Protein AF-A0A7S0IVX1-F1 (afdb_monomer_lite)

Secondary structure (DSSP, 8-state):
--PPPPPPP-----------------------TTTHHHHHHHHHHHHHHHHHHHHHHHTT--S-BPPP-TTTSSHHHHHHHHHTT-SBEEEEEEEHHHHTSHHHHHHH--TTTT-TTT-SEEEEEE--

pLDDT: mean 77.35, std 22.61, range [34.03, 96.38]

Sequence (128 aa):
DRVRPKLHARSKPHAPVISSTAGPIQAHASDSMCDRDCDSAEERRQEAAARSSAFWERLGRPRTVLAPMIDQSELPFRMLCRRHGAALAVTPMFHAKHFIEPGYREANWSLLDGSAPDRPLLVQFAAN

InterPro domains:
  IPR013785 Aldolase-type TIM barrel [G3DSA:3.20.20.70] (61-128)
  IPR035587 DUS-like, FMN-binding domain [PF01207] (66-127)

Foldseek 3Di:
DDDDDDDDDDDDDDDDDDDDDDDDPPPDDPPPPDCPVVVVVVVVVVVVVVVVVVVCVVLVVFPAEADADAPQQAPVNLLVVVVVRRSEYEAHEAAPVCCVPPVSVPVRPDPCDPPPSNPPYHYHYDDD

Structure (mmCIF, N/CA/C/O backbone):
data_AF-A0A7S0IVX1-F1
#
_entry.id   AF-A0A7S0IVX1-F1
#
loop_
_atom_site.group_PDB
_atom_site.id
_atom_site.type_symbol
_atom_site.label_atom_id
_atom_site.label_alt_id
_atom_site.label_comp_id
_atom_site.label_asym_id
_atom_site.label_entity_id
_atom_site.label_seq_id
_atom_site.pdbx_PDB_ins_code
_atom_site.Cartn_x
_atom_site.Cartn_y
_atom_site.Cartn_z
_atom_site.occupancy
_atom_site.B_iso_or_equiv
_atom_site.auth_seq_id
_atom_site.auth_comp_id
_atom_site.auth_asym_id
_atom_site.auth_atom_id
_atom_site.pdbx_PDB_model_num
ATOM 1 N N . ASP A 1 1 ? -45.302 -2.102 29.078 1.00 45.59 1 ASP A N 1
ATOM 2 C CA . ASP A 1 1 ? -44.841 -2.991 30.161 1.00 45.59 1 ASP A CA 1
ATOM 3 C C . ASP A 1 1 ? -43.453 -3.575 29.937 1.00 45.59 1 ASP A C 1
ATOM 5 O O . ASP A 1 1 ? -43.306 -4.540 29.200 1.00 45.59 1 ASP A O 1
ATOM 9 N N . ARG A 1 2 ? -42.435 -2.978 30.573 1.00 43.91 2 ARG A N 1
ATOM 10 C CA . ARG A 1 2 ? -41.359 -3.646 31.342 1.00 43.91 2 ARG A CA 1
ATOM 11 C C . ARG A 1 2 ? -40.335 -2.591 31.761 1.00 43.91 2 ARG A C 1
ATOM 13 O O . ARG A 1 2 ? -39.388 -2.262 31.054 1.00 43.91 2 ARG A O 1
ATOM 20 N N . VAL A 1 3 ? -40.613 -2.030 32.931 1.00 49.16 3 VAL A N 1
ATOM 21 C CA . VAL A 1 3 ? -39.803 -1.069 33.677 1.00 49.16 3 VAL A CA 1
ATOM 22 C C . VAL A 1 3 ? -38.504 -1.750 34.131 1.00 49.16 3 VAL A C 1
ATOM 24 O O . VAL A 1 3 ? -38.549 -2.802 34.765 1.00 49.16 3 VAL A O 1
ATOM 27 N N . ARG A 1 4 ? -37.340 -1.165 33.812 1.00 49.28 4 ARG A N 1
ATOM 28 C CA . ARG A 1 4 ? -36.043 -1.562 34.394 1.00 49.28 4 ARG A CA 1
ATOM 29 C C . ARG A 1 4 ? -35.913 -0.941 35.794 1.00 49.28 4 ARG A C 1
ATOM 31 O O . ARG A 1 4 ? -36.167 0.258 35.919 1.00 49.28 4 ARG A O 1
ATOM 38 N N . PRO A 1 5 ? -35.503 -1.681 36.838 1.00 50.19 5 PRO A N 1
ATOM 39 C CA . PRO A 1 5 ? -35.317 -1.095 38.159 1.00 50.19 5 PRO A CA 1
ATOM 40 C C . PRO A 1 5 ? -33.993 -0.317 38.255 1.00 50.19 5 PRO A C 1
ATOM 42 O O . PRO A 1 5 ? -32.952 -0.749 37.760 1.00 50.19 5 PRO A O 1
ATOM 45 N N . LYS A 1 6 ? -34.059 0.854 38.900 1.00 42.94 6 LYS A N 1
ATOM 46 C CA . LYS A 1 6 ? -32.942 1.761 39.205 1.00 42.94 6 LYS A CA 1
ATOM 47 C C . LYS A 1 6 ? -32.032 1.157 40.287 1.00 42.94 6 LYS A C 1
ATOM 49 O O . LYS A 1 6 ? -32.485 0.951 41.415 1.00 42.94 6 LYS A O 1
ATOM 54 N N . LEU A 1 7 ? -30.748 0.938 39.983 1.00 46.53 7 LEU A N 1
ATOM 55 C CA . LEU A 1 7 ? -29.731 0.655 41.003 1.00 46.53 7 LEU A CA 1
ATOM 56 C C . LEU A 1 7 ? -29.405 1.948 41.762 1.00 46.53 7 LEU A C 1
ATOM 58 O O . LEU A 1 7 ? -28.978 2.938 41.171 1.00 46.53 7 LEU A O 1
ATOM 62 N N . HIS A 1 8 ? -29.639 1.931 43.070 1.00 42.38 8 HIS A N 1
ATOM 63 C CA . HIS A 1 8 ? -29.362 3.039 43.975 1.00 42.38 8 HIS A CA 1
ATOM 64 C C . HIS A 1 8 ? -27.888 3.028 44.396 1.00 42.38 8 HIS A C 1
ATOM 66 O O . HIS A 1 8 ? -27.351 1.995 44.798 1.00 42.38 8 HIS A O 1
ATOM 72 N N . ALA A 1 9 ? -27.259 4.200 44.315 1.00 42.28 9 ALA A N 1
ATOM 73 C CA . ALA A 1 9 ? -25.923 4.479 44.818 1.00 42.28 9 ALA A CA 1
ATOM 74 C C . ALA A 1 9 ? -25.837 4.221 46.332 1.00 42.28 9 ALA A C 1
ATOM 76 O O . ALA A 1 9 ? -26.693 4.677 47.091 1.00 42.28 9 ALA A O 1
ATOM 77 N N . ARG A 1 10 ? -24.782 3.529 46.779 1.00 43.00 10 ARG A N 1
ATOM 78 C CA . ARG A 1 10 ? -24.405 3.460 48.195 1.00 43.00 10 ARG A CA 1
ATOM 79 C C . ARG A 1 10 ? -23.139 4.272 48.442 1.00 43.00 10 ARG A C 1
ATOM 81 O O . ARG A 1 10 ? -22.130 4.124 47.760 1.00 43.00 10 ARG A O 1
ATOM 88 N N . SER A 1 11 ? -23.270 5.154 49.421 1.00 39.25 11 SER A N 1
ATOM 89 C CA . SER A 1 11 ? -22.302 6.090 49.973 1.00 39.25 11 SER A CA 1
ATOM 90 C C . SER A 1 11 ? -21.151 5.401 50.713 1.00 39.25 11 SER A C 1
ATOM 92 O O . SER A 1 11 ? -21.328 4.363 51.347 1.00 39.25 11 SER A O 1
ATOM 94 N N . LYS A 1 12 ? -19.982 6.047 50.655 1.00 48.50 12 LYS A N 1
ATOM 95 C CA . LYS A 1 12 ? -18.740 5.737 51.383 1.00 48.50 12 LYS A CA 1
ATOM 96 C C . LYS A 1 12 ? -18.936 5.710 52.910 1.00 48.50 12 LYS A C 1
ATOM 98 O O . LYS A 1 12 ? -19.728 6.503 53.417 1.00 48.50 12 LYS A O 1
ATOM 103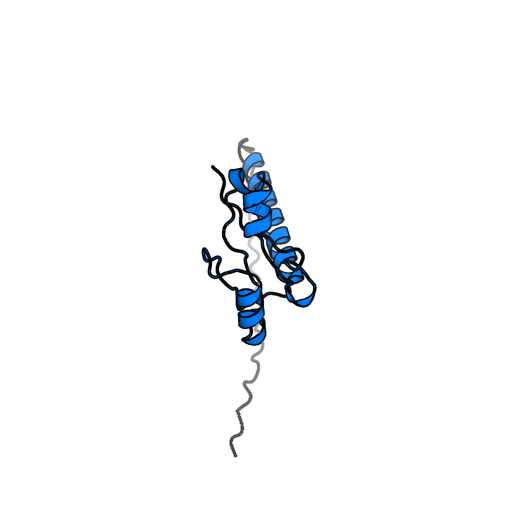 N N . PRO A 1 13 ? -18.099 4.960 53.642 1.00 42.59 13 PRO A N 1
ATOM 104 C CA . PRO A 1 13 ? -17.670 5.354 54.984 1.00 42.59 13 PRO A CA 1
ATOM 105 C C . PRO A 1 13 ? -16.184 5.766 55.032 1.00 42.59 13 PRO A C 1
ATOM 107 O O . PRO A 1 13 ? -15.341 5.236 54.312 1.00 42.59 13 PRO A O 1
ATOM 110 N N . HIS A 1 14 ? -15.895 6.753 55.881 1.00 34.03 14 HIS A N 1
ATOM 111 C CA . HIS A 1 14 ? -14.601 7.403 56.108 1.00 34.03 14 HIS A CA 1
ATOM 112 C C . HIS A 1 14 ? -13.876 6.774 57.323 1.00 34.03 14 HIS A C 1
ATOM 114 O O . HIS A 1 14 ? -14.511 6.625 58.358 1.00 34.03 14 HIS A O 1
ATOM 120 N N . ALA A 1 15 ? -12.575 6.478 57.155 1.00 40.19 15 ALA A N 1
ATOM 121 C CA . ALA A 1 15 ? -11.425 6.389 58.092 1.00 40.19 15 ALA A CA 1
ATOM 122 C C . ALA A 1 15 ? -11.531 5.681 59.475 1.00 40.19 15 ALA A C 1
ATOM 124 O O . ALA A 1 15 ? -12.521 5.786 60.190 1.00 40.19 15 ALA A O 1
ATOM 125 N N . PRO A 1 16 ? -10.409 5.087 59.934 1.00 42.06 16 PRO A N 1
ATOM 126 C CA . PRO A 1 16 ? -9.625 5.835 60.921 1.00 42.06 16 PRO A CA 1
ATOM 127 C C . PRO A 1 16 ? -8.146 6.018 60.552 1.00 42.06 16 PRO A C 1
ATOM 129 O O . PRO A 1 16 ? -7.517 5.206 59.879 1.00 42.06 16 PRO A O 1
ATOM 132 N N . VAL A 1 17 ? -7.622 7.141 61.037 1.00 43.84 17 VAL A N 1
ATOM 133 C CA . VAL A 1 17 ? -6.219 7.551 61.048 1.00 43.84 17 VAL A CA 1
ATOM 134 C C . VAL A 1 17 ? -5.459 6.674 62.044 1.00 43.84 17 VAL A C 1
ATOM 136 O O . VAL A 1 17 ? -5.821 6.634 63.217 1.00 43.84 17 VAL A O 1
ATOM 139 N N . ILE A 1 18 ? -4.390 6.014 61.600 1.00 38.53 18 ILE A N 1
ATOM 140 C CA . ILE A 1 18 ? -3.355 5.470 62.485 1.00 38.53 18 ILE A CA 1
ATOM 141 C C . ILE A 1 18 ? -2.059 6.239 62.237 1.00 38.53 18 ILE A C 1
ATOM 143 O O . ILE A 1 18 ? -1.358 6.032 61.250 1.00 38.53 18 ILE A O 1
ATOM 147 N N . SER A 1 19 ? -1.768 7.176 63.137 1.00 39.25 19 SER A N 1
ATOM 148 C CA . SER A 1 19 ? -0.448 7.779 63.277 1.00 39.25 19 SER A CA 1
ATOM 149 C C . SER A 1 19 ? 0.484 6.745 63.906 1.00 39.25 19 SER A C 1
ATOM 151 O O . SER A 1 19 ? 0.295 6.374 65.065 1.00 39.25 19 SER A O 1
ATOM 153 N N . SER A 1 20 ? 1.491 6.286 63.169 1.00 37.59 20 SER A N 1
ATOM 154 C CA . SER A 1 20 ? 2.611 5.547 63.749 1.00 37.59 20 SER A CA 1
ATOM 155 C C . SER A 1 20 ? 3.906 6.223 63.333 1.00 37.59 20 SER A C 1
ATOM 157 O O . SER A 1 20 ? 4.307 6.218 62.172 1.00 37.59 20 SER A O 1
ATOM 159 N N . THR A 1 21 ? 4.498 6.888 64.313 1.00 40.59 21 THR A N 1
ATOM 160 C CA . THR A 1 21 ? 5.779 7.570 64.256 1.00 40.59 21 THR A CA 1
ATOM 161 C C . THR A 1 21 ? 6.895 6.525 64.237 1.00 40.59 21 THR A C 1
ATOM 163 O O . THR A 1 21 ? 7.156 5.880 65.248 1.00 40.59 21 THR A O 1
ATOM 166 N N . ALA A 1 22 ? 7.586 6.385 63.110 1.00 38.44 22 ALA A N 1
ATOM 167 C CA . ALA A 1 22 ? 8.925 5.807 63.043 1.00 38.44 22 ALA A CA 1
ATOM 168 C C . ALA A 1 22 ? 9.738 6.662 62.059 1.00 38.44 22 ALA A C 1
ATOM 170 O O . ALA A 1 22 ? 9.265 6.966 60.968 1.00 38.44 22 ALA A O 1
ATOM 171 N N . GLY A 1 23 ? 10.889 7.159 62.517 1.00 34.25 23 GLY A N 1
ATOM 172 C CA . GLY A 1 23 ? 11.649 8.256 61.912 1.00 34.25 23 GLY A CA 1
ATOM 173 C C . GLY A 1 23 ? 12.213 8.014 60.502 1.00 34.25 23 GLY A C 1
ATOM 174 O O . GLY A 1 23 ? 12.046 6.944 59.918 1.00 34.25 23 GLY A O 1
ATOM 175 N N . PRO A 1 24 ? 12.907 9.023 59.945 1.00 38.12 24 PRO A N 1
ATOM 176 C CA . PRO A 1 24 ? 13.450 8.969 58.598 1.00 38.12 24 PRO A CA 1
ATOM 177 C C . PRO A 1 24 ? 14.660 8.035 58.573 1.00 38.12 24 PRO A C 1
ATOM 179 O O . PRO A 1 24 ? 15.764 8.415 58.959 1.00 38.12 24 PRO A O 1
ATOM 182 N N . ILE A 1 25 ? 14.471 6.811 58.087 1.00 39.22 25 ILE A N 1
ATOM 183 C CA . ILE A 1 25 ? 15.598 6.030 57.586 1.00 39.22 25 ILE A CA 1
ATOM 184 C C . ILE A 1 25 ? 15.909 6.612 56.213 1.00 39.22 25 ILE A C 1
ATOM 186 O O . ILE A 1 25 ? 15.217 6.355 55.230 1.00 39.22 25 ILE A O 1
ATOM 190 N N . GLN A 1 26 ? 16.921 7.475 56.182 1.00 35.84 26 GLN A N 1
ATOM 191 C CA . GLN A 1 26 ? 17.546 7.923 54.950 1.00 35.84 26 GLN A CA 1
ATOM 192 C C . GLN A 1 26 ? 18.038 6.683 54.194 1.00 35.84 26 GLN A C 1
ATOM 194 O O . GLN A 1 26 ? 19.019 6.054 54.592 1.00 35.84 26 GLN A O 1
ATOM 199 N N . ALA A 1 27 ? 17.350 6.330 53.109 1.00 36.09 27 ALA A N 1
ATOM 200 C CA . ALA A 1 27 ? 17.910 5.478 52.074 1.00 36.09 27 ALA A CA 1
ATOM 201 C C . ALA A 1 27 ? 18.996 6.299 51.369 1.00 36.09 27 ALA A C 1
ATOM 203 O O . ALA A 1 27 ? 18.730 7.068 50.447 1.00 36.09 27 ALA A O 1
ATOM 204 N N . HIS A 1 28 ? 20.215 6.208 51.897 1.00 37.34 28 HIS A N 1
ATOM 205 C CA . HIS A 1 28 ? 21.405 6.718 51.235 1.00 37.34 28 HIS A CA 1
ATOM 206 C C . HIS A 1 28 ? 21.650 5.906 49.967 1.00 37.34 28 HIS A C 1
ATOM 208 O O . HIS A 1 28 ? 21.556 4.678 49.965 1.00 37.34 28 HIS A O 1
ATOM 214 N N . ALA A 1 29 ? 21.910 6.641 48.891 1.00 52.09 29 ALA A N 1
ATOM 215 C CA . ALA A 1 29 ? 22.062 6.157 47.536 1.00 52.09 29 ALA A CA 1
ATOM 216 C C . ALA A 1 29 ? 23.086 5.019 47.424 1.00 52.09 29 ALA A C 1
ATOM 218 O O . ALA A 1 29 ? 24.231 5.137 47.857 1.00 52.09 29 ALA A O 1
ATOM 219 N N . SER A 1 30 ? 22.694 3.968 46.714 1.00 39.97 30 SER A N 1
ATOM 220 C CA . SER A 1 30 ? 23.598 3.361 45.744 1.00 39.97 30 SER A CA 1
ATOM 221 C C . SER A 1 30 ? 22.913 3.499 44.393 1.00 39.97 30 SER A C 1
ATOM 223 O O . SER A 1 30 ? 22.110 2.669 43.989 1.00 39.97 30 SER A O 1
ATOM 225 N N . ASP A 1 31 ? 23.188 4.637 43.757 1.00 50.56 31 ASP A N 1
ATOM 226 C CA . ASP A 1 31 ? 22.926 4.902 42.345 1.00 50.56 31 ASP A CA 1
ATOM 227 C C . ASP A 1 31 ? 23.758 3.889 41.539 1.00 50.56 31 ASP A C 1
ATOM 229 O O . ASP A 1 31 ? 24.900 4.137 41.138 1.00 50.56 31 ASP A O 1
ATOM 233 N N . SER A 1 32 ? 23.235 2.671 41.396 1.00 47.94 32 SER A N 1
ATOM 234 C CA . SER A 1 32 ? 23.831 1.651 40.550 1.00 47.94 32 SER A CA 1
ATOM 235 C C . SER A 1 32 ? 23.476 1.981 39.112 1.00 47.94 32 SER A C 1
ATOM 237 O O . SER A 1 32 ? 22.379 1.728 38.629 1.00 47.94 32 SER A O 1
ATOM 239 N N . MET A 1 33 ? 24.447 2.594 38.455 1.00 48.16 33 MET A N 1
ATOM 240 C CA . MET A 1 33 ? 24.542 2.884 37.036 1.00 48.16 33 MET A CA 1
ATOM 241 C C . MET A 1 33 ? 24.134 1.691 36.141 1.00 48.16 33 MET A C 1
ATOM 243 O O . MET A 1 33 ? 24.993 0.973 35.640 1.00 48.16 33 MET A O 1
ATOM 247 N N . CYS A 1 34 ? 22.833 1.494 35.912 1.00 45.56 34 CYS A N 1
ATOM 248 C CA . CYS A 1 34 ? 22.291 0.787 34.740 1.00 45.56 34 CYS A CA 1
ATOM 249 C C . CYS A 1 34 ? 20.863 1.214 34.325 1.00 45.56 34 CYS A C 1
ATOM 251 O O . CYS A 1 34 ? 20.390 0.775 33.281 1.00 45.56 34 CYS A O 1
ATOM 253 N N . ASP A 1 35 ? 20.201 2.126 35.045 1.00 49.03 35 ASP A N 1
ATOM 254 C CA . ASP A 1 35 ? 18.784 2.443 34.784 1.00 49.03 35 ASP A CA 1
ATOM 255 C C . ASP A 1 35 ? 18.526 3.470 33.660 1.00 49.03 35 ASP A C 1
ATOM 257 O O . ASP A 1 35 ? 17.411 3.567 33.150 1.00 49.03 35 ASP A O 1
ATOM 261 N N . ARG A 1 36 ? 19.550 4.201 33.191 1.00 49.44 36 ARG A N 1
ATOM 262 C CA . ARG A 1 36 ? 19.373 5.266 32.175 1.00 49.44 36 ARG A CA 1
ATOM 263 C C . ARG A 1 36 ? 19.057 4.761 30.764 1.00 49.44 36 ARG A C 1
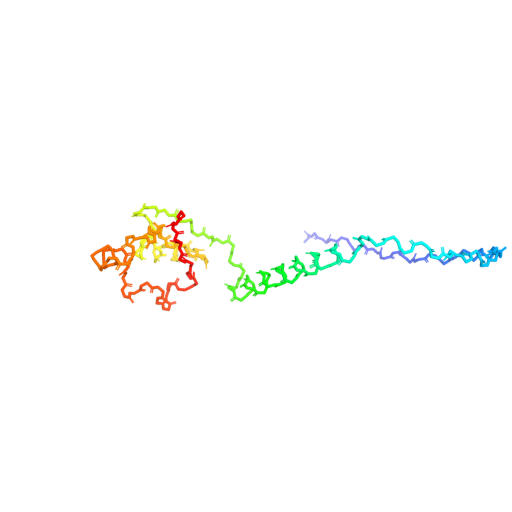ATOM 265 O O . ARG A 1 36 ? 18.378 5.451 30.007 1.00 49.44 36 ARG A O 1
ATOM 272 N N . ASP A 1 37 ? 19.509 3.563 30.404 1.00 53.78 37 ASP A N 1
ATOM 273 C CA . ASP A 1 37 ? 19.223 3.001 29.078 1.00 53.78 37 ASP A CA 1
ATOM 274 C C . ASP A 1 37 ? 17.781 2.470 28.983 1.00 53.78 37 ASP A C 1
ATOM 276 O O . ASP A 1 37 ? 17.175 2.506 27.907 1.00 53.78 37 ASP A O 1
ATOM 280 N N . CYS A 1 38 ? 17.217 2.039 30.117 1.00 51.97 38 CYS A N 1
ATOM 281 C CA . CYS A 1 38 ? 15.856 1.520 30.244 1.00 51.97 38 CYS A CA 1
ATOM 282 C C . CYS A 1 38 ? 14.799 2.602 29.969 1.00 51.97 38 CYS A C 1
ATOM 284 O O . CYS A 1 38 ? 13.918 2.382 29.133 1.00 51.97 38 CYS A O 1
ATOM 286 N N . ASP A 1 39 ? 14.945 3.785 30.577 1.00 62.53 39 ASP A N 1
ATOM 287 C CA . ASP A 1 39 ? 14.012 4.906 30.384 1.00 62.53 39 ASP A CA 1
ATOM 288 C C . ASP A 1 39 ? 13.957 5.343 28.918 1.00 62.53 39 ASP A C 1
ATOM 290 O O . ASP A 1 39 ? 12.883 5.436 28.327 1.00 62.53 39 ASP A O 1
ATOM 294 N N . SER A 1 40 ? 15.116 5.472 28.264 1.00 74.25 40 SER A N 1
ATOM 295 C CA . SER A 1 40 ? 15.163 5.866 26.851 1.00 74.25 40 SER A CA 1
ATOM 296 C C . SER A 1 40 ? 14.483 4.850 25.923 1.00 74.25 40 SER A C 1
ATOM 298 O O . SER A 1 40 ? 13.949 5.202 24.869 1.00 74.25 40 SER A O 1
ATOM 300 N N . ALA A 1 41 ? 14.543 3.553 26.247 1.00 81.81 41 ALA A N 1
ATOM 301 C CA . ALA A 1 41 ? 13.901 2.507 25.458 1.00 81.81 41 ALA A CA 1
ATOM 302 C C . ALA A 1 41 ? 12.378 2.528 25.639 1.00 81.81 41 ALA A C 1
ATOM 304 O O . ALA A 1 41 ? 11.649 2.342 24.663 1.00 81.81 41 ALA A O 1
ATOM 305 N N . GLU A 1 42 ? 11.903 2.782 26.857 1.00 84.75 42 GLU A N 1
ATOM 306 C CA . GLU A 1 42 ? 10.479 2.850 27.169 1.00 84.75 42 GLU A CA 1
ATOM 307 C C . GLU A 1 42 ? 9.828 4.124 26.619 1.00 84.75 42 GLU A C 1
ATOM 309 O O . GLU A 1 42 ? 8.782 4.046 25.975 1.00 84.75 42 GLU A O 1
ATOM 314 N N . GLU A 1 43 ? 10.488 5.275 26.735 1.00 87.31 43 GLU A N 1
ATOM 315 C CA . GLU A 1 43 ? 10.058 6.535 26.117 1.00 87.31 43 GLU A CA 1
ATOM 316 C C . GLU A 1 43 ? 9.907 6.394 24.595 1.00 87.31 43 GLU A C 1
ATOM 318 O O . GLU A 1 43 ? 8.878 6.764 24.026 1.00 87.31 43 GLU A O 1
ATOM 323 N N . ARG A 1 44 ? 10.878 5.754 23.924 1.00 88.62 44 ARG A N 1
ATOM 324 C CA . ARG A 1 44 ? 10.802 5.459 22.480 1.00 88.62 44 ARG A CA 1
ATOM 325 C C . ARG A 1 44 ? 9.610 4.569 22.126 1.00 88.62 44 ARG A C 1
ATOM 327 O O . ARG A 1 44 ? 8.990 4.765 21.078 1.00 88.62 44 ARG A O 1
ATOM 334 N N . ARG A 1 45 ? 9.272 3.588 22.972 1.00 89.44 45 ARG A N 1
ATOM 335 C CA . ARG A 1 45 ? 8.075 2.749 22.780 1.00 89.44 45 ARG A CA 1
ATOM 336 C C . ARG A 1 45 ? 6.799 3.559 22.957 1.00 89.44 45 ARG A C 1
ATOM 338 O O . ARG A 1 45 ? 5.8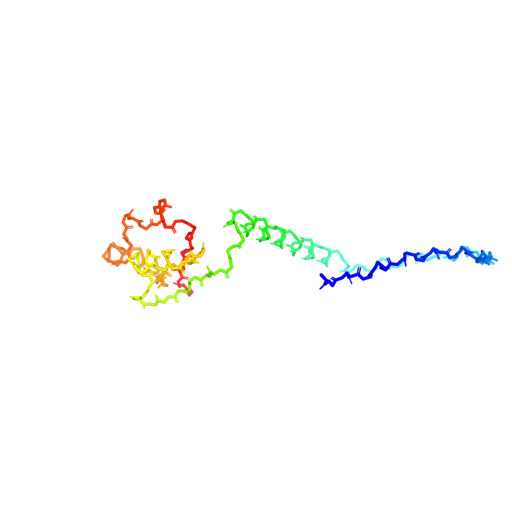98 3.425 22.131 1.00 89.44 45 ARG A O 1
ATOM 345 N N . GLN A 1 46 ? 6.727 4.402 23.986 1.00 91.19 46 GLN A N 1
ATOM 346 C CA . GLN A 1 46 ? 5.578 5.269 24.248 1.00 91.19 46 GLN A CA 1
ATOM 347 C C . GLN A 1 46 ? 5.352 6.252 23.097 1.00 91.19 46 GLN A C 1
ATOM 349 O O . GLN A 1 46 ? 4.226 6.387 22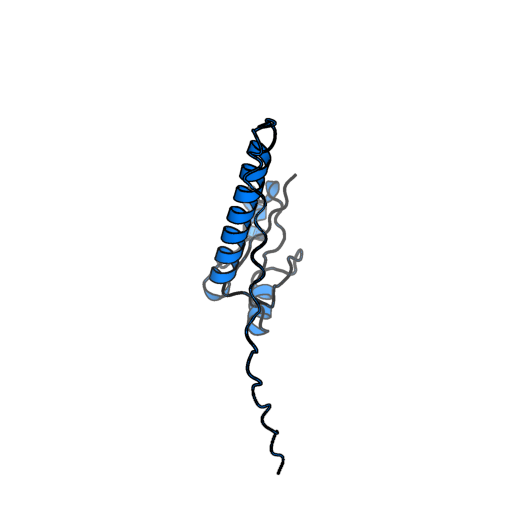.616 1.00 91.19 46 GLN A O 1
ATOM 354 N N . GLU A 1 47 ? 6.418 6.861 22.579 1.00 93.38 47 GLU A N 1
ATOM 355 C CA . GLU A 1 47 ? 6.351 7.738 21.412 1.00 93.38 47 GLU A CA 1
ATOM 356 C C . GLU A 1 47 ? 5.903 6.973 20.156 1.00 93.38 47 GLU A C 1
ATOM 358 O O . GLU A 1 47 ? 4.996 7.410 19.442 1.00 93.38 47 GLU A O 1
ATOM 363 N N . ALA A 1 48 ? 6.472 5.790 19.893 1.00 92.12 48 ALA A N 1
ATOM 364 C CA . ALA A 1 48 ? 6.076 4.956 18.759 1.00 92.12 48 ALA A CA 1
ATOM 365 C C . ALA A 1 48 ? 4.608 4.502 18.851 1.00 92.12 48 ALA A C 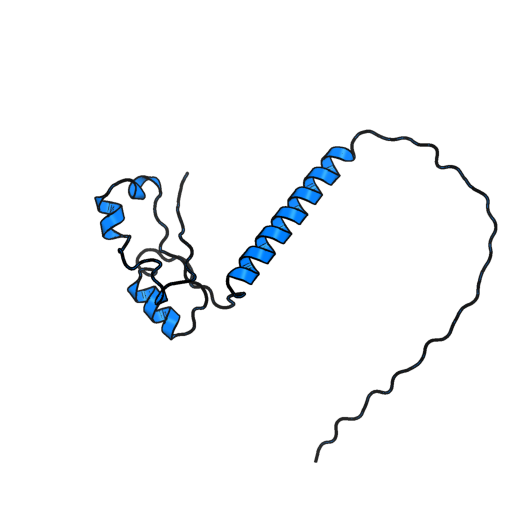1
ATOM 367 O O . ALA A 1 48 ? 3.901 4.489 17.836 1.00 92.12 48 ALA A O 1
ATOM 368 N N . ALA A 1 49 ? 4.129 4.172 20.052 1.00 92.88 49 ALA A N 1
ATOM 369 C CA . ALA A 1 49 ? 2.740 3.815 20.312 1.00 92.88 49 ALA A CA 1
ATOM 370 C C . ALA A 1 49 ? 1.807 5.017 20.107 1.00 92.88 49 ALA A C 1
ATOM 372 O O . ALA A 1 49 ? 0.803 4.895 19.402 1.00 92.88 49 ALA A O 1
ATOM 373 N N . ALA A 1 50 ? 2.167 6.192 20.634 1.00 94.69 50 ALA A N 1
ATOM 374 C CA . ALA A 1 50 ? 1.418 7.430 20.433 1.00 94.69 50 ALA A CA 1
ATOM 375 C C . ALA A 1 50 ? 1.334 7.801 18.945 1.00 94.69 50 ALA A C 1
ATOM 377 O O . ALA A 1 50 ? 0.251 8.111 18.444 1.00 94.69 50 ALA A O 1
ATOM 378 N N . ARG A 1 51 ? 2.445 7.678 18.205 1.00 95.81 51 ARG A N 1
ATOM 379 C CA . ARG A 1 51 ? 2.502 7.915 16.756 1.00 95.81 51 ARG A CA 1
ATOM 380 C C . ARG A 1 51 ? 1.610 6.949 15.981 1.00 95.81 51 ARG A C 1
ATOM 382 O O . ARG A 1 51 ? 0.875 7.372 15.090 1.00 95.81 51 ARG A O 1
ATOM 389 N N . SER A 1 52 ? 1.661 5.663 16.323 1.00 94.56 52 SER A N 1
ATOM 390 C CA . SER A 1 52 ? 0.848 4.627 15.674 1.00 94.56 52 SER A CA 1
ATOM 391 C C . SER A 1 52 ? -0.644 4.835 15.948 1.00 94.56 52 SER A C 1
ATOM 393 O O . SER A 1 52 ? -1.459 4.764 15.029 1.00 94.56 52 SER A O 1
ATOM 395 N N . SER A 1 53 ? -0.995 5.171 17.192 1.00 94.69 53 SER A N 1
ATOM 396 C CA . SER A 1 53 ? -2.363 5.496 17.602 1.00 94.69 53 SER A CA 1
ATOM 397 C C . SER A 1 53 ? -2.897 6.723 16.855 1.00 94.69 53 SER A C 1
ATOM 399 O O . SER A 1 53 ? -3.936 6.648 16.202 1.00 94.69 53 SER A O 1
ATOM 401 N N . ALA A 1 54 ? -2.139 7.825 16.835 1.00 96.38 54 ALA A N 1
ATOM 402 C CA . ALA A 1 54 ? -2.515 9.045 16.120 1.00 96.38 54 ALA A CA 1
ATOM 403 C C . ALA A 1 54 ? -2.681 8.818 14.606 1.00 96.38 54 ALA A C 1
ATOM 405 O O . ALA A 1 54 ? -3.596 9.362 13.984 1.00 96.38 54 ALA A O 1
ATOM 406 N N . PHE A 1 55 ? -1.825 7.988 14.001 1.00 94.44 55 PHE A N 1
ATOM 407 C CA . PHE A 1 55 ? -1.961 7.598 12.599 1.00 94.44 55 PHE A CA 1
ATOM 408 C C . PHE A 1 55 ? -3.268 6.836 12.340 1.00 94.44 55 PHE A C 1
ATOM 410 O O . PHE A 1 55 ? -3.976 7.146 11.380 1.00 94.44 55 PHE A O 1
ATOM 417 N N . TRP A 1 56 ? -3.607 5.875 13.202 1.00 94.12 56 TRP A N 1
ATOM 418 C CA . TRP A 1 56 ? -4.825 5.077 13.075 1.00 94.12 56 TRP A CA 1
ATOM 419 C C . TRP A 1 56 ? -6.105 5.904 13.255 1.00 94.12 56 TRP A C 1
ATOM 421 O O . TRP A 1 56 ? -7.075 5.724 12.515 1.00 94.12 56 TRP A O 1
ATOM 431 N N . GLU A 1 57 ? -6.086 6.860 14.186 1.00 95.19 57 GLU A N 1
ATOM 432 C CA . GLU A 1 57 ? -7.158 7.842 14.372 1.00 95.19 57 GLU A CA 1
ATOM 433 C C . GLU A 1 57 ? -7.345 8.710 13.119 1.00 95.19 57 GLU A C 1
ATOM 435 O O . GLU A 1 57 ? -8.466 8.873 12.636 1.00 95.19 57 GLU A O 1
ATOM 440 N N . ARG A 1 58 ? -6.249 9.178 12.503 1.00 94.19 58 ARG A N 1
ATOM 441 C CA . ARG A 1 58 ? -6.296 9.972 11.262 1.00 94.19 58 ARG A CA 1
ATOM 442 C C . ARG A 1 58 ? -6.894 9.211 10.074 1.00 94.19 58 ARG A C 1
ATOM 444 O O . ARG A 1 58 ? -7.480 9.833 9.192 1.00 94.19 58 ARG A O 1
ATOM 451 N N . LEU A 1 59 ? -6.760 7.885 10.037 1.00 91.56 59 LEU A N 1
ATOM 452 C CA . LEU A 1 59 ? -7.396 7.034 9.023 1.00 91.56 59 LEU A CA 1
ATOM 453 C C . LEU A 1 59 ? -8.897 6.796 9.271 1.00 91.56 59 LEU A C 1
ATOM 455 O O . LEU A 1 59 ? -9.548 6.155 8.449 1.00 91.56 59 LEU A O 1
ATOM 459 N N . GLY A 1 60 ? -9.454 7.280 10.385 1.00 93.25 60 GLY A N 1
ATOM 460 C CA . GLY A 1 60 ? -10.854 7.065 10.752 1.00 93.25 60 GLY A CA 1
ATOM 461 C C . GLY A 1 60 ? -11.122 5.718 11.429 1.00 93.25 60 GLY A C 1
ATOM 462 O O . GLY A 1 60 ? -12.256 5.243 11.403 1.00 93.25 60 GLY A O 1
ATOM 463 N N . ARG A 1 61 ? -10.097 5.092 12.031 1.00 94.00 61 ARG A N 1
ATOM 464 C CA . ARG A 1 61 ? -10.190 3.815 12.769 1.00 94.00 61 ARG A CA 1
ATOM 465 C C . ARG A 1 61 ? -10.914 2.707 11.975 1.00 94.00 61 ARG A C 1
ATOM 467 O O . ARG A 1 61 ? -11.934 2.177 12.437 1.00 94.00 61 ARG A O 1
ATOM 474 N N . PRO A 1 62 ? -10.426 2.353 10.774 1.00 94.19 62 PRO A N 1
ATOM 475 C CA . PRO A 1 62 ? -11.119 1.415 9.899 1.00 94.19 62 PRO A CA 1
ATOM 476 C C . PRO A 1 62 ? -11.208 0.023 10.543 1.00 94.19 62 PRO A C 1
ATOM 478 O O . PRO A 1 62 ? -10.201 -0.570 10.907 1.00 94.19 62 PRO A O 1
ATOM 481 N N . ARG A 1 63 ? -12.423 -0.521 10.681 1.00 94.00 63 ARG A N 1
ATOM 482 C CA . ARG A 1 63 ? -12.646 -1.859 11.269 1.00 94.00 63 ARG A CA 1
ATOM 483 C C . ARG A 1 63 ? -12.537 -3.001 10.260 1.00 94.00 63 ARG A C 1
ATOM 485 O O . ARG A 1 63 ? -12.233 -4.123 10.647 1.00 94.00 63 ARG A O 1
ATOM 492 N N . THR A 1 64 ? -12.779 -2.704 8.987 1.00 94.81 64 THR A N 1
ATOM 493 C CA . THR A 1 64 ? -12.764 -3.682 7.895 1.00 94.81 64 THR A CA 1
ATOM 494 C C . THR A 1 64 ? -11.618 -3.342 6.956 1.00 94.81 64 THR A C 1
ATOM 496 O O . THR A 1 64 ? -11.674 -2.329 6.252 1.00 94.81 64 THR A O 1
ATOM 499 N N . VAL A 1 65 ? -10.578 -4.172 6.970 1.00 94.69 65 VAL A N 1
ATOM 500 C CA . VAL A 1 65 ? -9.363 -3.985 6.172 1.00 94.69 65 VAL A CA 1
ATOM 501 C C . VAL A 1 65 ? -9.284 -5.090 5.129 1.00 94.69 65 VAL A C 1
ATOM 503 O O . VAL A 1 65 ? -9.390 -6.268 5.462 1.00 94.69 65 VAL A O 1
ATOM 506 N N . LEU A 1 66 ? -9.108 -4.707 3.870 1.00 94.25 66 LEU A N 1
ATOM 507 C CA . LEU A 1 66 ? -8.877 -5.641 2.778 1.00 94.25 66 LEU A CA 1
ATOM 508 C C . LEU A 1 66 ? -7.415 -6.087 2.794 1.00 94.25 66 LEU A C 1
ATOM 510 O O . LEU A 1 66 ? -6.513 -5.250 2.796 1.00 94.25 66 LEU A O 1
ATOM 514 N N . ALA A 1 67 ? -7.198 -7.399 2.828 1.00 93.19 67 ALA A N 1
ATOM 515 C CA . ALA A 1 67 ? -5.866 -7.981 2.849 1.00 93.19 67 ALA A CA 1
ATOM 516 C C . ALA A 1 67 ? -5.151 -7.812 1.493 1.00 93.19 67 ALA A C 1
ATOM 518 O O . ALA A 1 67 ? -5.808 -7.792 0.447 1.00 93.19 67 ALA A O 1
ATOM 519 N N . PRO A 1 68 ? -3.813 -7.721 1.487 1.00 92.88 68 PRO A N 1
ATOM 520 C CA . PRO A 1 68 ? -3.050 -7.779 0.250 1.00 92.88 68 PRO A CA 1
ATOM 521 C C . PRO A 1 68 ? -3.119 -9.193 -0.342 1.00 92.88 68 PRO A C 1
ATOM 523 O O . PRO A 1 68 ? -2.754 -10.169 0.313 1.00 92.88 68 PRO A O 1
ATOM 526 N N . MET A 1 69 ? -3.588 -9.301 -1.583 1.00 90.56 69 MET A N 1
ATOM 527 C CA . MET A 1 69 ? -3.643 -10.542 -2.354 1.00 90.56 69 MET A CA 1
ATOM 528 C C . MET A 1 69 ? -2.972 -10.309 -3.706 1.00 90.56 69 MET A C 1
ATOM 530 O O . MET A 1 69 ? -3.169 -9.268 -4.335 1.00 90.56 69 MET A O 1
ATOM 534 N N . ILE A 1 70 ? -2.172 -11.279 -4.145 1.00 82.62 70 ILE A N 1
ATOM 535 C CA . ILE A 1 70 ? -1.511 -11.255 -5.456 1.00 82.62 70 ILE A CA 1
ATOM 536 C C . ILE A 1 70 ? -2.597 -11.439 -6.528 1.00 82.62 70 ILE A C 1
ATOM 538 O O . ILE A 1 70 ? -3.459 -12.304 -6.374 1.00 82.62 70 ILE A O 1
ATOM 542 N N . ASP A 1 71 ? -2.608 -10.575 -7.545 1.00 80.62 71 ASP A N 1
ATOM 543 C CA . ASP A 1 71 ? -3.566 -10.516 -8.670 1.00 80.62 71 ASP A CA 1
ATOM 544 C C . ASP A 1 71 ? -5.052 -10.298 -8.318 1.00 80.62 71 ASP A C 1
ATOM 546 O O . ASP A 1 71 ? -5.902 -10.184 -9.200 1.00 80.62 71 ASP A O 1
ATOM 550 N N . GLN A 1 72 ? -5.398 -10.219 -7.032 1.00 80.19 72 GLN A N 1
ATOM 551 C CA . GLN A 1 72 ? -6.780 -10.057 -6.567 1.00 80.19 72 GLN A CA 1
ATOM 552 C C . GLN A 1 72 ? -7.001 -8.787 -5.751 1.00 80.19 72 GLN A C 1
ATOM 554 O O . GLN A 1 72 ? -8.117 -8.561 -5.316 1.00 80.19 72 GLN A O 1
ATOM 559 N N . SER A 1 73 ? -5.989 -7.939 -5.561 1.00 87.94 73 SER A N 1
ATOM 560 C CA . SER A 1 73 ? -6.134 -6.647 -4.868 1.00 87.94 73 SER A CA 1
ATOM 561 C C . SER A 1 73 ? -5.946 -5.442 -5.798 1.00 87.94 73 SER A C 1
ATOM 563 O O . SER A 1 73 ? -5.678 -4.336 -5.332 1.00 87.94 73 SER A O 1
ATOM 565 N N . GLU A 1 74 ? -6.122 -5.624 -7.109 1.00 91.75 74 GLU A N 1
ATOM 566 C CA . GLU A 1 74 ? -6.058 -4.540 -8.099 1.00 91.75 74 GLU A CA 1
ATOM 567 C C . GLU A 1 74 ? -7.165 -3.493 -7.903 1.00 91.75 74 GLU A C 1
ATOM 569 O O . GLU A 1 74 ? -8.196 -3.748 -7.267 1.00 91.75 74 GLU A O 1
ATOM 574 N N . LEU A 1 75 ? -6.987 -2.305 -8.490 1.00 92.25 75 LEU A N 1
ATOM 575 C CA . LEU A 1 75 ? -7.931 -1.186 -8.370 1.00 92.25 75 LEU A CA 1
ATOM 576 C C . LEU A 1 75 ? -9.413 -1.578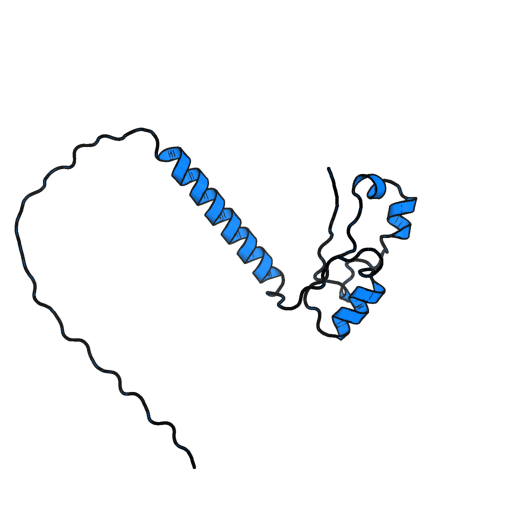 -8.561 1.00 92.25 75 LEU A C 1
ATOM 578 O O . LEU A 1 75 ? -10.224 -1.196 -7.713 1.00 92.25 75 LEU A O 1
ATOM 582 N N . PRO A 1 76 ? -9.815 -2.352 -9.594 1.00 92.88 76 PRO A N 1
ATOM 583 C CA . PRO A 1 76 ? -11.220 -2.716 -9.782 1.00 92.88 76 PRO A CA 1
ATOM 584 C C . PRO A 1 76 ? -11.783 -3.535 -8.615 1.00 92.88 76 PRO A C 1
ATOM 586 O O . PRO A 1 76 ? -12.917 -3.308 -8.187 1.00 92.88 76 PRO A O 1
ATOM 589 N N . PHE A 1 77 ? -10.985 -4.449 -8.057 1.00 93.75 77 PHE A N 1
ATOM 590 C CA . PHE A 1 77 ? -11.390 -5.257 -6.911 1.00 93.75 77 PHE A CA 1
ATOM 591 C C . PHE A 1 77 ? -11.517 -4.405 -5.652 1.00 93.75 77 PHE A C 1
ATOM 593 O O . PHE A 1 77 ? -12.516 -4.488 -4.938 1.00 93.75 77 PHE A O 1
ATOM 600 N N . ARG A 1 78 ? -10.556 -3.507 -5.411 1.00 94.94 78 ARG A N 1
ATOM 601 C CA . ARG A 1 78 ? -10.619 -2.582 -4.272 1.00 94.94 78 ARG A CA 1
ATOM 602 C C . ARG A 1 78 ? -11.857 -1.691 -4.374 1.00 94.94 78 ARG A C 1
ATOM 604 O O . ARG A 1 78 ? -12.571 -1.539 -3.385 1.00 94.94 78 ARG A O 1
ATOM 611 N N . MET A 1 79 ? -12.192 -1.200 -5.569 1.00 94.06 79 MET A N 1
ATOM 612 C CA . MET A 1 79 ? -13.428 -0.445 -5.824 1.00 94.06 79 MET A CA 1
ATOM 613 C C . MET A 1 79 ? -14.696 -1.258 -5.561 1.00 94.06 79 MET A C 1
ATOM 615 O O . MET A 1 79 ? -15.659 -0.727 -5.003 1.00 94.06 79 MET A O 1
ATOM 619 N N . LEU A 1 80 ? -14.708 -2.541 -5.918 1.00 94.38 80 LEU A N 1
ATOM 620 C CA . LEU A 1 80 ? -15.809 -3.438 -5.586 1.00 94.38 80 LEU A CA 1
ATOM 621 C C . LEU A 1 80 ? -15.940 -3.597 -4.064 1.00 94.38 80 LEU A C 1
ATOM 623 O O . LEU A 1 80 ? -16.999 -3.329 -3.502 1.00 94.38 80 LEU A O 1
ATOM 627 N N . CYS A 1 81 ? -14.861 -3.949 -3.369 1.00 93.75 81 CYS A N 1
ATOM 628 C CA . CYS A 1 81 ? -14.879 -4.156 -1.921 1.00 93.75 81 CYS A CA 1
ATOM 629 C C . CYS A 1 81 ? -15.248 -2.891 -1.138 1.00 93.75 81 CYS A C 1
ATOM 631 O O . CYS A 1 81 ? -15.928 -2.976 -0.116 1.00 93.75 81 CYS A O 1
ATOM 633 N N . ARG A 1 82 ? -14.875 -1.706 -1.634 1.00 93.12 82 ARG A N 1
ATOM 634 C CA . ARG A 1 82 ? -15.316 -0.413 -1.085 1.00 93.12 82 ARG A CA 1
ATOM 635 C C . ARG A 1 82 ? -16.834 -0.277 -1.095 1.00 93.12 82 ARG A C 1
ATOM 637 O O . ARG A 1 82 ? -17.411 0.110 -0.082 1.00 93.12 82 ARG A O 1
ATOM 644 N N . ARG A 1 83 ? -17.488 -0.661 -2.197 1.00 93.62 83 ARG A N 1
ATOM 645 C CA . ARG A 1 83 ? -18.960 -0.669 -2.301 1.00 93.62 83 ARG A CA 1
ATOM 646 C C . ARG A 1 83 ? -19.606 -1.650 -1.319 1.00 93.62 83 ARG A C 1
ATOM 648 O O . ARG A 1 83 ? -20.732 -1.419 -0.897 1.00 93.62 83 ARG A O 1
ATOM 655 N N . HIS A 1 84 ? -18.881 -2.693 -0.916 1.00 94.56 84 HIS A N 1
ATOM 656 C CA . HIS A 1 84 ? -19.314 -3.681 0.075 1.00 94.56 84 HIS A CA 1
ATOM 657 C C . HIS A 1 84 ? -18.865 -3.375 1.518 1.00 94.56 84 HIS A C 1
ATOM 659 O O . HIS A 1 84 ? -19.052 -4.209 2.401 1.00 94.56 84 HIS A O 1
ATOM 665 N N . GLY A 1 85 ? -18.309 -2.187 1.792 1.00 92.69 85 GLY A N 1
ATOM 666 C CA . GLY A 1 85 ? -18.005 -1.741 3.158 1.00 92.69 85 GLY A CA 1
ATOM 667 C C . GLY A 1 85 ? -16.559 -1.941 3.623 1.00 92.69 85 GLY A C 1
ATOM 668 O O . GLY A 1 85 ? -16.292 -1.863 4.824 1.00 92.69 85 GLY A O 1
ATOM 669 N N . ALA A 1 86 ? -15.606 -2.170 2.715 1.00 93.88 86 ALA A N 1
ATOM 670 C CA . ALA A 1 86 ? -14.185 -2.117 3.061 1.00 93.88 86 ALA A CA 1
ATOM 671 C C . ALA A 1 86 ? -13.775 -0.683 3.450 1.00 93.88 86 ALA A C 1
ATOM 673 O O . ALA A 1 86 ? -13.880 0.254 2.655 1.00 93.88 86 ALA A O 1
ATOM 674 N N . ALA A 1 87 ? -13.285 -0.506 4.678 1.00 94.06 87 ALA A N 1
ATOM 675 C CA . ALA A 1 87 ? -12.923 0.798 5.236 1.00 94.06 87 ALA A CA 1
ATOM 676 C C . ALA A 1 87 ? -11.455 1.170 4.974 1.00 94.06 87 ALA A C 1
ATOM 678 O O . ALA A 1 87 ? -11.129 2.349 4.849 1.00 94.06 87 ALA A O 1
ATOM 679 N N . LEU A 1 88 ? -10.583 0.182 4.786 1.00 94.75 88 LEU A N 1
ATOM 680 C CA . LEU A 1 88 ? -9.186 0.347 4.385 1.00 94.75 88 LEU A CA 1
ATOM 681 C C . LEU A 1 88 ? -8.846 -0.716 3.345 1.00 94.75 88 LEU A C 1
ATOM 683 O O . LEU A 1 88 ? -9.272 -1.862 3.482 1.00 94.75 88 LEU A O 1
ATOM 687 N N . ALA A 1 89 ? -8.081 -0.342 2.325 1.00 95.00 89 ALA A N 1
ATOM 688 C CA . ALA A 1 89 ? -7.602 -1.283 1.325 1.00 95.00 89 ALA A CA 1
ATOM 689 C C . ALA A 1 89 ? -6.079 -1.292 1.269 1.00 95.00 89 ALA A C 1
ATOM 691 O O . ALA A 1 89 ? -5.437 -0.279 1.555 1.00 95.00 89 ALA A O 1
ATOM 692 N N . VAL A 1 90 ? -5.526 -2.445 0.902 1.00 95.12 90 VAL A N 1
ATOM 693 C CA . VAL A 1 90 ? -4.097 -2.638 0.667 1.00 95.12 90 VAL A CA 1
ATOM 694 C C . VAL A 1 90 ? -3.915 -3.062 -0.786 1.00 95.12 90 VAL A C 1
ATOM 696 O O . VAL A 1 90 ? -4.728 -3.828 -1.308 1.00 95.12 90 VAL A O 1
ATOM 699 N N . THR A 1 91 ? -2.894 -2.525 -1.450 1.00 94.56 91 THR A N 1
ATOM 700 C CA . THR A 1 91 ? -2.516 -2.938 -2.808 1.00 94.56 91 THR A CA 1
ATOM 701 C C . THR A 1 91 ? -2.048 -4.396 -2.832 1.00 94.56 91 THR A C 1
ATOM 703 O O . THR A 1 91 ? -1.749 -4.965 -1.775 1.00 94.56 91 THR A O 1
ATOM 706 N N . PRO A 1 92 ? -1.912 -5.007 -4.020 1.00 92.94 92 PRO A N 1
ATOM 707 C CA . PRO A 1 92 ? -1.096 -6.201 -4.165 1.00 92.94 92 PRO A CA 1
ATOM 708 C C . PRO A 1 92 ? 0.319 -5.948 -3.630 1.00 92.94 92 PRO A C 1
ATOM 710 O O . PRO A 1 92 ? 0.787 -4.806 -3.532 1.00 92.94 92 PRO A O 1
ATOM 713 N N . MET A 1 93 ? 0.993 -7.031 -3.258 1.00 93.75 93 MET A N 1
ATOM 714 C CA . MET A 1 93 ? 2.366 -6.978 -2.776 1.00 93.75 93 MET A CA 1
ATOM 715 C C . MET A 1 93 ? 3.316 -6.755 -3.958 1.00 93.75 93 MET A C 1
ATOM 717 O O . MET A 1 93 ? 3.537 -7.663 -4.756 1.00 93.75 93 MET A O 1
ATOM 721 N N . PHE A 1 94 ? 3.905 -5.565 -4.057 1.00 92.50 94 PHE A N 1
ATOM 722 C CA . PHE A 1 94 ? 4.838 -5.243 -5.136 1.00 92.50 94 PHE A CA 1
ATOM 723 C C . PHE A 1 94 ? 6.255 -5.686 -4.800 1.00 92.50 94 PHE A C 1
ATOM 725 O O . PHE A 1 94 ? 6.780 -5.380 -3.728 1.00 92.50 94 PHE A O 1
ATOM 732 N N . HIS A 1 95 ? 6.926 -6.342 -5.741 1.00 91.94 95 HIS A N 1
ATOM 733 C CA . HIS A 1 95 ? 8.338 -6.662 -5.577 1.00 91.94 95 HIS A CA 1
ATOM 734 C C . HIS A 1 95 ? 9.184 -5.398 -5.804 1.00 91.94 95 HIS A C 1
ATOM 736 O O . HIS A 1 95 ? 9.285 -4.910 -6.930 1.00 91.94 95 HIS A O 1
ATOM 742 N N . ALA A 1 96 ? 9.834 -4.875 -4.758 1.00 93.06 96 ALA A N 1
ATOM 743 C CA . ALA A 1 96 ? 10.490 -3.560 -4.780 1.00 93.06 96 ALA A CA 1
ATOM 744 C C . ALA A 1 96 ? 11.528 -3.416 -5.907 1.00 93.06 96 ALA A C 1
ATOM 746 O O . ALA A 1 96 ? 11.574 -2.389 -6.578 1.00 93.06 96 ALA A O 1
ATOM 747 N N . LYS A 1 97 ? 12.312 -4.472 -6.168 1.00 93.25 97 LYS A N 1
ATOM 748 C CA . LYS A 1 97 ? 13.292 -4.502 -7.268 1.00 93.25 97 LYS A CA 1
ATOM 749 C C . LYS A 1 97 ? 12.650 -4.343 -8.655 1.00 93.25 97 LYS A C 1
ATOM 751 O O . LYS A 1 97 ? 13.164 -3.581 -9.464 1.00 93.25 97 LYS A O 1
ATOM 756 N N . HIS A 1 98 ? 11.533 -5.025 -8.912 1.00 91.81 98 HIS A N 1
ATOM 757 C CA . HIS A 1 98 ? 10.835 -4.955 -10.200 1.00 91.81 98 HIS A CA 1
ATOM 758 C C . HIS A 1 98 ? 10.028 -3.667 -10.347 1.00 91.81 98 HIS A C 1
ATOM 760 O O . HIS A 1 98 ? 9.864 -3.178 -11.454 1.00 91.81 98 HIS A O 1
ATOM 766 N N . PHE A 1 99 ? 9.597 -3.049 -9.245 1.00 92.75 99 PHE A N 1
ATOM 767 C CA . PHE A 1 99 ? 8.864 -1.781 -9.289 1.00 92.75 99 PHE A CA 1
ATOM 768 C C . PHE A 1 99 ? 9.667 -0.608 -9.883 1.00 92.75 99 PHE A C 1
ATOM 770 O O . PHE A 1 99 ? 9.087 0.392 -10.305 1.00 92.75 99 PHE A O 1
ATOM 777 N N . ILE A 1 100 ? 10.997 -0.726 -9.942 1.00 93.12 100 ILE A N 1
ATOM 778 C CA . ILE A 1 100 ? 11.879 0.244 -10.607 1.00 93.12 100 ILE A CA 1
ATOM 779 C C . ILE A 1 100 ? 11.778 0.118 -12.139 1.00 93.12 100 ILE A C 1
ATOM 781 O O . ILE A 1 100 ? 11.947 1.106 -12.855 1.00 93.12 100 ILE A O 1
ATOM 785 N N . GLU A 1 101 ? 11.484 -1.078 -12.651 1.00 94.50 101 GLU A N 1
ATOM 786 C CA . GLU A 1 101 ? 11.355 -1.340 -14.081 1.00 94.50 101 GLU A CA 1
ATOM 787 C C . GLU A 1 101 ? 10.008 -0.799 -14.595 1.00 94.50 101 GLU A C 1
ATOM 789 O O . GLU A 1 101 ? 8.949 -1.148 -14.060 1.00 94.50 101 GLU A O 1
ATOM 794 N N . PRO A 1 102 ? 10.002 0.038 -15.650 1.00 91.06 102 PRO A N 1
ATOM 795 C CA . PRO A 1 102 ? 8.786 0.706 -16.108 1.00 91.06 102 PRO A CA 1
ATOM 796 C C . PRO A 1 102 ? 7.709 -0.283 -16.561 1.00 91.06 102 PRO A C 1
ATOM 798 O O . PRO A 1 102 ? 6.548 -0.089 -16.222 1.00 91.06 102 PRO A O 1
ATOM 801 N N . GLY A 1 103 ? 8.090 -1.382 -17.223 1.00 93.62 103 GLY A N 1
ATOM 802 C CA . GLY A 1 103 ? 7.135 -2.389 -17.696 1.00 93.62 103 GLY A CA 1
ATOM 803 C C . GLY A 1 103 ? 6.358 -3.070 -16.566 1.00 93.62 103 GLY A C 1
ATOM 804 O O . GLY A 1 103 ? 5.146 -3.234 -16.664 1.00 93.62 103 GLY A O 1
ATOM 805 N N . TYR A 1 104 ? 7.026 -3.413 -15.460 1.00 91.81 104 TYR A N 1
ATOM 806 C CA . TYR A 1 104 ? 6.349 -3.992 -14.297 1.00 91.81 104 TYR A CA 1
ATOM 807 C C . TYR A 1 104 ? 5.462 -2.956 -13.604 1.00 91.81 104 TYR A C 1
ATOM 809 O O . TYR A 1 104 ? 4.324 -3.255 -13.247 1.00 91.81 104 TYR A O 1
ATOM 817 N N . ARG A 1 105 ? 5.950 -1.723 -13.442 1.00 91.69 105 ARG A N 1
ATOM 818 C CA . ARG A 1 105 ? 5.175 -0.656 -12.804 1.00 91.69 105 ARG A CA 1
ATOM 819 C C . ARG A 1 105 ? 3.917 -0.311 -13.597 1.00 91.69 105 ARG A C 1
ATOM 821 O O . ARG A 1 105 ? 2.859 -0.205 -13.004 1.00 91.69 105 ARG A O 1
ATOM 828 N N . GLU A 1 106 ? 4.004 -0.172 -14.913 1.00 91.44 106 GLU A N 1
ATOM 829 C CA . GLU A 1 106 ? 2.848 0.157 -15.759 1.00 91.44 106 GLU A CA 1
ATOM 830 C C . GLU A 1 106 ? 1.814 -0.973 -15.808 1.00 91.44 106 GLU A C 1
ATOM 832 O O . GLU A 1 106 ? 0.618 -0.704 -15.897 1.00 91.44 106 GLU A O 1
ATOM 837 N N . ALA A 1 107 ? 2.255 -2.230 -15.699 1.00 90.44 107 ALA A N 1
ATOM 838 C CA . ALA A 1 107 ? 1.358 -3.381 -15.653 1.00 90.44 107 ALA A CA 1
ATOM 839 C C . ALA A 1 107 ? 0.610 -3.520 -14.314 1.00 90.44 107 ALA A C 1
ATOM 841 O O . ALA A 1 107 ? -0.509 -4.022 -14.303 1.00 90.44 107 ALA A O 1
ATOM 842 N N . ASN A 1 108 ? 1.218 -3.088 -13.202 1.00 90.00 108 ASN A N 1
ATOM 843 C CA . ASN A 1 108 ? 0.720 -3.341 -11.841 1.00 90.00 108 ASN A CA 1
ATOM 844 C C . ASN A 1 108 ? 0.292 -2.067 -11.082 1.00 90.00 108 ASN A C 1
ATOM 846 O O . ASN A 1 108 ? -0.198 -2.151 -9.959 1.00 90.00 108 ASN A O 1
ATOM 850 N N . TRP A 1 109 ? 0.518 -0.879 -11.648 1.00 91.25 109 TRP A N 1
ATOM 851 C CA . TRP A 1 109 ? 0.175 0.405 -11.038 1.00 91.25 109 TRP A CA 1
ATOM 852 C C . TRP A 1 109 ? -0.515 1.321 -12.051 1.00 91.25 109 TRP A C 1
ATOM 854 O O . TRP A 1 109 ? 0.085 1.827 -13.001 1.00 91.25 109 TRP A O 1
ATOM 864 N N . SER A 1 110 ? -1.793 1.580 -11.808 1.00 89.81 110 SER A N 1
ATOM 865 C CA . SER A 1 110 ? -2.638 2.490 -12.566 1.00 89.81 110 SER A CA 1
ATOM 866 C C . SER A 1 110 ? -2.488 3.935 -12.090 1.00 89.81 110 SER A C 1
ATOM 868 O O . SER A 1 110 ? -2.315 4.229 -10.910 1.00 89.81 110 SER A O 1
ATOM 870 N N . LEU A 1 111 ? -2.688 4.889 -13.003 1.00 89.25 111 LEU A N 1
ATOM 871 C CA . LEU A 1 111 ? -2.788 6.316 -12.665 1.00 89.25 111 LEU A CA 1
ATOM 872 C C . LEU A 1 111 ? -3.969 6.637 -11.731 1.00 89.25 111 LEU A C 1
ATOM 874 O O . LEU A 1 111 ? -4.003 7.704 -11.123 1.00 89.25 111 LEU A O 1
ATOM 878 N N . LEU A 1 112 ? -4.949 5.734 -11.639 1.00 91.25 112 LEU A N 1
ATOM 879 C CA . LEU A 1 112 ? -6.115 5.879 -10.771 1.00 91.25 112 LEU A CA 1
ATOM 880 C C . LEU A 1 112 ? -5.905 5.283 -9.368 1.00 91.25 112 LEU A C 1
ATOM 882 O O . LEU A 1 112 ? -6.749 5.510 -8.491 1.00 91.25 112 LEU A O 1
ATOM 886 N N . ASP A 1 113 ? -4.805 4.559 -9.132 1.00 91.44 113 ASP A N 1
ATOM 887 C CA . ASP A 1 113 ? -4.466 4.051 -7.803 1.00 91.44 113 ASP A CA 1
ATOM 888 C C . ASP A 1 113 ? -4.226 5.212 -6.832 1.00 91.44 113 ASP A C 1
ATOM 890 O O . ASP A 1 113 ? -3.493 6.163 -7.106 1.00 91.44 113 ASP A O 1
ATOM 894 N N . GLY A 1 114 ? -4.888 5.166 -5.675 1.00 90.12 114 GLY A N 1
ATOM 895 C CA . GLY A 1 114 ? -4.816 6.237 -4.680 1.00 90.12 114 GLY A CA 1
ATOM 896 C C . GLY A 1 114 ? -5.623 7.495 -5.027 1.00 90.12 114 GLY A C 1
ATOM 897 O O . GLY A 1 114 ? -5.458 8.521 -4.351 1.00 90.12 114 GLY A O 1
ATOM 898 N N . SER A 1 115 ? -6.505 7.427 -6.030 1.00 92.38 115 SER A N 1
ATOM 899 C CA . SER A 1 115 ? -7.508 8.460 -6.317 1.00 92.38 115 SER A CA 1
ATOM 900 C C . SER A 1 115 ? -8.472 8.678 -5.137 1.00 92.38 115 SER A C 1
ATOM 902 O O . SER A 1 115 ? -8.527 7.893 -4.189 1.00 92.38 115 SER A O 1
ATOM 904 N N . ALA A 1 116 ? -9.251 9.766 -5.171 1.00 91.56 116 ALA A N 1
ATOM 905 C CA . ALA A 1 116 ? -10.223 10.094 -4.122 1.00 91.56 116 ALA A CA 1
ATOM 906 C C . ALA A 1 116 ? -11.142 8.922 -3.691 1.00 91.56 116 ALA A C 1
ATOM 908 O O . ALA A 1 116 ? -11.253 8.712 -2.484 1.00 91.56 116 ALA A O 1
ATOM 909 N N . PRO A 1 117 ? -11.756 8.129 -4.601 1.00 90.69 117 PRO A N 1
ATOM 910 C CA . PRO A 1 117 ? -12.600 6.993 -4.204 1.00 90.69 117 PRO A CA 1
ATOM 911 C C . PRO A 1 117 ? -11.820 5.818 -3.601 1.00 90.69 117 PRO A C 1
ATOM 913 O O . PRO A 1 117 ? -12.405 4.944 -2.963 1.00 90.69 117 PRO A O 1
ATOM 916 N N . ASP A 1 118 ? -10.509 5.776 -3.814 1.00 92.81 118 ASP A N 1
ATOM 917 C CA . ASP A 1 118 ? -9.658 4.663 -3.420 1.00 92.81 118 ASP A CA 1
ATOM 918 C C . ASP A 1 118 ? -9.067 4.815 -2.011 1.00 92.81 118 ASP A C 1
ATOM 920 O O . ASP A 1 118 ? -8.749 3.840 -1.315 1.00 92.81 118 ASP A O 1
ATOM 924 N N . ARG A 1 119 ? -8.984 6.060 -1.538 1.00 92.38 119 ARG A N 1
ATOM 925 C CA . ARG A 1 119 ? -8.477 6.383 -0.207 1.00 92.38 119 ARG A CA 1
ATOM 926 C C . ARG A 1 119 ? -9.489 6.008 0.885 1.00 92.38 119 ARG A C 1
ATOM 928 O O . ARG A 1 119 ? -10.687 6.205 0.704 1.00 92.38 119 ARG A O 1
ATOM 935 N N . PRO A 1 120 ? -9.020 5.515 2.047 1.00 93.81 120 PRO A N 1
ATOM 936 C CA . PRO A 1 120 ? -7.614 5.359 2.456 1.00 93.81 120 PRO A CA 1
ATOM 937 C C . PRO A 1 120 ? -6.946 4.070 1.932 1.00 93.81 120 PRO A C 1
ATOM 939 O O . PRO A 1 120 ? -7.470 2.981 2.152 1.00 93.81 120 PRO A O 1
ATOM 942 N N . LEU A 1 121 ? -5.773 4.183 1.297 1.00 94.31 121 LEU A N 1
ATOM 943 C CA . LEU A 1 121 ? -5.020 3.067 0.700 1.00 94.31 121 LEU A CA 1
ATOM 944 C C . LEU A 1 121 ? -3.643 2.904 1.358 1.00 94.31 121 LEU A C 1
ATOM 946 O O . LEU A 1 121 ? -2.938 3.895 1.547 1.00 94.31 121 LEU A O 1
ATOM 950 N N . LEU A 1 122 ? -3.247 1.662 1.643 1.00 94.88 122 LEU A N 1
ATOM 951 C CA . LEU A 1 122 ? -1.874 1.288 1.989 1.00 94.88 122 LEU A CA 1
ATOM 952 C C . LEU A 1 122 ? -1.198 0.556 0.828 1.00 94.88 122 LEU A C 1
ATOM 954 O O . LEU A 1 122 ? -1.803 -0.308 0.200 1.00 94.88 122 LEU A O 1
ATOM 958 N N . VAL A 1 123 ? 0.073 0.864 0.587 1.00 94.62 123 VAL A N 1
ATOM 959 C CA . VAL A 1 123 ? 0.880 0.193 -0.437 1.00 94.62 123 VAL A CA 1
ATOM 960 C C . VAL A 1 123 ? 1.838 -0.778 0.238 1.00 94.62 123 VAL A C 1
ATOM 962 O O . VAL A 1 123 ? 2.547 -0.389 1.167 1.00 94.62 123 VAL A O 1
ATOM 965 N N . GLN A 1 124 ? 1.861 -2.030 -0.218 1.00 94.19 124 GLN A N 1
ATOM 966 C CA . GLN A 1 124 ? 2.764 -3.051 0.306 1.00 94.19 124 GLN A CA 1
ATOM 967 C C . GLN A 1 124 ? 3.904 -3.332 -0.673 1.00 94.19 124 GLN A C 1
ATOM 969 O O . GLN A 1 124 ? 3.670 -3.677 -1.828 1.00 94.19 124 GLN A O 1
ATOM 974 N N . PHE A 1 125 ? 5.137 -3.263 -0.171 1.00 94.00 125 PHE A N 1
ATOM 975 C CA . PHE A 1 125 ? 6.335 -3.667 -0.899 1.00 94.00 125 PHE A CA 1
ATOM 976 C C . PHE A 1 125 ? 7.000 -4.870 -0.232 1.00 94.00 125 PHE A C 1
ATOM 978 O O . PHE A 1 125 ? 7.150 -4.904 0.989 1.00 94.00 125 PHE A O 1
ATOM 985 N N . ALA A 1 126 ? 7.427 -5.830 -1.048 1.00 93.25 126 ALA A N 1
ATOM 986 C CA . ALA A 1 126 ? 8.329 -6.906 -0.670 1.00 93.25 126 ALA A CA 1
ATOM 987 C C . ALA A 1 126 ? 9.764 -6.538 -1.069 1.00 93.25 126 ALA A C 1
ATOM 989 O O . ALA A 1 126 ? 10.037 -6.226 -2.232 1.00 93.25 126 ALA A O 1
ATOM 990 N N . ALA A 1 127 ? 10.672 -6.580 -0.098 1.00 92.44 127 ALA A N 1
ATOM 991 C CA . ALA A 1 127 ? 12.105 -6.365 -0.262 1.00 92.44 127 ALA A CA 1
ATOM 992 C C . ALA A 1 127 ? 12.871 -7.322 0.668 1.00 92.44 127 ALA A C 1
ATOM 994 O O . ALA A 1 127 ? 12.312 -7.769 1.671 1.00 92.44 127 ALA A O 1
ATOM 995 N N . ASN A 1 128 ? 14.119 -7.631 0.310 1.00 87.44 128 ASN A N 1
ATOM 996 C CA . ASN A 1 128 ? 15.051 -8.468 1.072 1.00 87.44 128 ASN A CA 1
ATOM 997 C C . ASN A 1 128 ? 16.268 -7.645 1.488 1.00 87.44 128 ASN A C 1
ATOM 999 O O . ASN A 1 128 ? 16.670 -6.788 0.666 1.00 87.44 128 ASN A O 1
#

Radius of gyration: 28.47 Å; chains: 1; bounding box: 69×21×82 Å

Organism: NCBI:txid127549